Protein AF-A0A1Q3TF19-F1 (afdb_monomer)

Mean predicted aligned error: 5.69 Å

Solvent-accessible surface area (backbone atoms only — not comparable to full-atom values): 4608 Å² total; per-residue (Å²): 137,88,84,51,76,50,75,47,78,44,78,42,83,76,46,76,50,75,42,74,37,92,87,77,76,42,79,36,54,29,39,35,32,38,40,37,33,24,38,18,54,74,82,43,74,78,44,77,74,43,79,45,35,36,39,31,30,76,83,81,64,51,71,42,82,45,55,74,71,63,53,48,62,74,70,56,133

Structure (mmCIF, N/CA/C/O backbone):
data_AF-A0A1Q3TF19-F1
#
_entry.id   AF-A0A1Q3TF19-F1
#
loop_
_atom_site.group_PDB
_atom_site.id
_atom_site.type_symbol
_atom_site.label_atom_id
_atom_site.label_alt_id
_atom_site.label_comp_id
_atom_site.label_asym_id
_atom_site.label_entity_id
_atom_site.label_seq_id
_atom_site.pdbx_PDB_ins_code
_atom_site.Cartn_x
_atom_site.Cartn_y
_atom_site.Cartn_z
_atom_site.occupancy
_atom_site.B_iso_or_equiv
_atom_site.auth_seq_id
_atom_site.auth_comp_id
_atom_site.auth_asym_id
_atom_site.auth_atom_id
_atom_site.pdbx_PDB_model_num
ATOM 1 N N . MET A 1 1 ? -27.757 -11.163 23.192 1.00 60.31 1 MET A N 1
ATOM 2 C CA . MET A 1 1 ? -27.262 -10.056 22.340 1.00 60.31 1 MET A CA 1
ATOM 3 C C . MET A 1 1 ? -26.443 -10.674 21.222 1.00 60.31 1 MET A C 1
ATOM 5 O O . MET A 1 1 ? -25.625 -11.533 21.517 1.00 60.31 1 MET A O 1
ATOM 9 N N . LEU A 1 2 ? -26.707 -10.315 19.967 1.00 78.12 2 LEU A N 1
ATOM 10 C CA . LEU A 1 2 ? -26.066 -10.915 18.793 1.00 78.12 2 LEU A CA 1
ATOM 11 C C . LEU A 1 2 ? -25.080 -9.885 18.234 1.00 78.12 2 LEU A C 1
ATOM 13 O O . LEU A 1 2 ? -25.505 -8.809 17.828 1.00 78.12 2 LEU A O 1
ATOM 17 N N . ILE A 1 3 ? -23.779 -10.168 18.295 1.00 74.56 3 ILE A N 1
ATOM 18 C CA . ILE A 1 3 ? -22.729 -9.283 17.774 1.00 74.56 3 ILE A CA 1
ATOM 19 C C . ILE A 1 3 ? -22.324 -9.810 16.400 1.00 74.56 3 ILE A C 1
ATOM 21 O O . ILE A 1 3 ? -21.856 -10.940 16.286 1.00 74.56 3 ILE A O 1
ATOM 25 N N . ILE A 1 4 ? -22.515 -8.998 15.361 1.00 81.25 4 ILE A N 1
ATOM 26 C CA . ILE A 1 4 ? -22.121 -9.343 13.991 1.00 81.25 4 ILE A CA 1
ATOM 27 C C . ILE A 1 4 ? -20.738 -8.750 13.738 1.00 81.25 4 ILE A C 1
ATOM 29 O O . ILE A 1 4 ? -20.578 -7.528 13.729 1.00 81.25 4 ILE A O 1
ATOM 33 N N . VAL A 1 5 ? -19.753 -9.622 13.533 1.00 80.56 5 VAL A N 1
ATOM 34 C CA . VAL A 1 5 ? -18.381 -9.253 13.170 1.00 80.56 5 VAL A CA 1
ATOM 35 C C . VAL A 1 5 ? -18.177 -9.530 11.685 1.00 80.56 5 VAL A C 1
ATOM 37 O O . VAL A 1 5 ? -18.581 -10.580 11.187 1.00 80.56 5 VAL A O 1
ATOM 40 N N . GLY A 1 6 ? -17.543 -8.600 10.976 1.00 82.00 6 GLY A N 1
ATOM 41 C CA . GLY A 1 6 ? -17.154 -8.774 9.581 1.00 82.00 6 GLY A CA 1
ATOM 42 C C . GLY A 1 6 ? -15.804 -8.132 9.273 1.00 82.00 6 GLY A C 1
ATOM 43 O O . GLY A 1 6 ? -15.203 -7.451 10.104 1.00 82.00 6 GLY A O 1
ATOM 44 N N . ALA A 1 7 ? -15.321 -8.348 8.053 1.00 84.75 7 ALA A N 1
ATOM 45 C CA . ALA A 1 7 ? -14.139 -7.685 7.519 1.00 84.75 7 ALA A 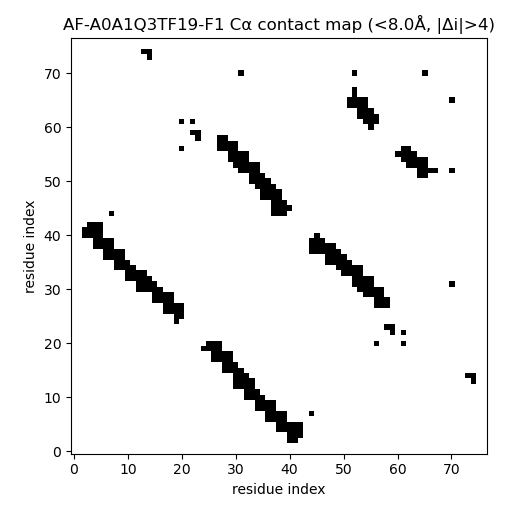CA 1
ATOM 46 C C . ALA A 1 7 ? -14.462 -7.122 6.133 1.00 84.75 7 ALA A C 1
ATOM 48 O O . ALA A 1 7 ? -15.131 -7.772 5.329 1.00 84.75 7 ALA A O 1
ATOM 49 N N . ARG A 1 8 ? -13.997 -5.905 5.846 1.00 87.50 8 ARG A N 1
ATOM 50 C CA . ARG A 1 8 ? -14.166 -5.248 4.548 1.00 87.50 8 ARG A CA 1
ATOM 51 C C . ARG A 1 8 ? -12.833 -4.721 4.051 1.00 87.50 8 ARG A C 1
ATOM 53 O O . ARG A 1 8 ? -12.148 -3.991 4.759 1.00 87.50 8 ARG A O 1
ATOM 60 N N . THR A 1 9 ? -12.492 -5.031 2.809 1.00 89.38 9 THR A N 1
ATOM 61 C CA . THR A 1 9 ? -11.288 -4.505 2.166 1.00 89.38 9 THR A CA 1
ATOM 62 C C . THR A 1 9 ? -11.635 -3.298 1.302 1.00 89.38 9 THR A C 1
ATOM 64 O O . THR A 1 9 ? -12.523 -3.361 0.456 1.00 89.38 9 THR A O 1
ATOM 67 N N . PHE A 1 10 ? -10.919 -2.199 1.504 1.00 89.31 10 PHE A N 1
ATOM 68 C CA . PHE A 1 10 ? -10.979 -0.993 0.688 1.00 89.31 10 PHE A CA 1
ATOM 69 C C .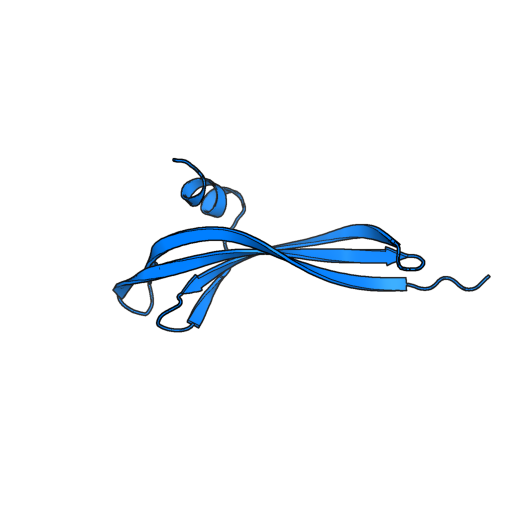 PHE A 1 10 ? -9.698 -0.884 -0.124 1.00 89.31 10 PHE A C 1
ATOM 71 O O . PHE A 1 10 ? -8.610 -1.066 0.417 1.00 89.31 10 PHE A O 1
ATOM 78 N N . VAL A 1 11 ? -9.821 -0.575 -1.410 1.00 91.56 11 VAL A N 1
ATOM 79 C CA . VAL A 1 11 ? -8.680 -0.328 -2.293 1.00 91.56 11 VAL A CA 1
ATOM 80 C C . VAL A 1 11 ? -8.769 1.114 -2.761 1.00 91.56 11 VAL A C 1
ATOM 82 O O . VAL A 1 11 ? -9.788 1.524 -3.312 1.00 91.56 11 VAL A O 1
ATOM 85 N N . LYS A 1 12 ? -7.717 1.889 -2.510 1.00 91.56 12 LYS A N 1
ATOM 86 C CA . LYS A 1 12 ? -7.596 3.280 -2.934 1.00 91.56 12 LYS A CA 1
ATOM 87 C C . LYS A 1 12 ? -6.413 3.405 -3.878 1.00 91.56 12 LYS A C 1
ATOM 89 O O . LYS A 1 12 ? -5.316 2.993 -3.526 1.00 91.56 12 LYS A O 1
ATOM 94 N N . ASN A 1 13 ? -6.617 4.002 -5.043 1.00 90.75 13 ASN A N 1
ATOM 95 C CA . ASN A 1 13 ? -5.502 4.380 -5.897 1.00 90.75 13 ASN A CA 1
ATOM 96 C C . ASN A 1 13 ? -4.825 5.639 -5.323 1.00 90.75 13 ASN A C 1
ATOM 98 O O . ASN A 1 13 ? -5.502 6.637 -5.069 1.00 90.75 13 ASN A O 1
ATOM 102 N N . LEU A 1 14 ? -3.527 5.557 -5.036 1.00 90.19 14 LEU A N 1
ATOM 103 C CA . LEU A 1 14 ? -2.726 6.658 -4.504 1.00 90.19 14 LEU A CA 1
ATOM 104 C C . LEU A 1 14 ? -1.990 7.417 -5.605 1.00 90.19 14 LEU A C 1
ATOM 106 O O . LEU A 1 14 ? -1.852 8.633 -5.501 1.00 90.19 14 LEU A O 1
ATOM 110 N N . TRP A 1 15 ? -1.492 6.715 -6.621 1.00 90.12 15 TRP A N 1
ATOM 111 C CA . TRP A 1 15 ? -0.690 7.313 -7.678 1.00 90.12 15 TRP A CA 1
ATOM 112 C C . TRP A 1 15 ? -0.719 6.462 -8.940 1.00 90.12 15 TRP A C 1
ATOM 114 O O . TRP A 1 15 ? -0.661 5.236 -8.880 1.00 90.12 15 TRP A O 1
ATOM 124 N N . GLN A 1 16 ? -0.716 7.131 -10.087 1.00 90.19 16 GLN A N 1
ATOM 125 C CA . GLN A 1 16 ? -0.568 6.504 -11.391 1.00 90.19 16 GLN A CA 1
ATOM 126 C C . GLN A 1 16 ? 0.523 7.233 -12.165 1.00 90.19 16 GLN A C 1
ATOM 128 O O . GLN A 1 16 ? 0.509 8.459 -12.266 1.00 90.19 16 GLN A O 1
ATOM 133 N N . GLY A 1 17 ? 1.453 6.485 -12.744 1.00 88.69 17 GLY A N 1
ATOM 134 C CA . GLY A 1 17 ? 2.489 7.069 -13.582 1.00 88.69 17 GLY A CA 1
ATOM 135 C C . GLY A 1 17 ? 3.480 6.039 -14.086 1.00 88.69 17 GLY A C 1
ATOM 136 O O . GLY A 1 17 ? 3.282 4.836 -13.947 1.00 88.69 17 GLY A O 1
ATOM 137 N N . VAL A 1 18 ? 4.547 6.499 -14.731 1.00 89.44 18 VAL A N 1
ATOM 138 C CA . VAL A 1 18 ? 5.495 5.603 -15.396 1.00 89.44 18 VAL A CA 1
ATOM 139 C C . VAL A 1 18 ? 6.663 5.297 -14.470 1.00 89.44 18 VAL A C 1
ATOM 141 O O . VAL A 1 18 ? 7.369 6.202 -14.033 1.00 89.44 18 VAL A O 1
ATOM 144 N N . HIS A 1 19 ? 6.898 4.014 -14.203 1.00 86.69 19 HIS A N 1
ATOM 145 C CA . HIS A 1 19 ? 8.044 3.558 -13.423 1.00 86.69 19 HIS A CA 1
ATOM 146 C C . HIS A 1 19 ? 8.746 2.387 -14.111 1.00 86.69 19 HIS A C 1
ATOM 148 O O . HIS A 1 19 ? 8.178 1.690 -14.956 1.00 86.69 19 HIS A O 1
ATOM 154 N N . THR A 1 20 ? 10.012 2.176 -13.758 1.00 88.75 20 THR A N 1
ATOM 155 C CA . THR A 1 20 ? 10.784 1.042 -14.259 1.00 88.75 20 THR A CA 1
ATOM 156 C C . THR A 1 20 ? 10.338 -0.235 -13.554 1.00 88.75 20 THR A C 1
ATOM 158 O O . THR A 1 20 ? 10.439 -0.367 -12.330 1.00 88.75 20 THR A O 1
ATOM 161 N N . CYS A 1 21 ? 9.856 -1.207 -14.323 1.00 87.69 21 CYS A N 1
ATOM 162 C CA . CYS A 1 21 ? 9.502 -2.514 -13.787 1.00 87.69 21 CYS A CA 1
ATOM 163 C C . CYS A 1 21 ? 10.753 -3.394 -13.687 1.00 87.69 21 CYS A C 1
ATOM 165 O O . CYS A 1 21 ? 11.418 -3.633 -14.692 1.00 87.69 21 CYS A O 1
ATOM 167 N N . ARG A 1 22 ? 11.035 -3.964 -12.506 1.00 84.75 22 ARG A N 1
ATOM 168 C CA . ARG A 1 22 ? 12.163 -4.904 -12.327 1.00 84.75 22 ARG A CA 1
ATOM 169 C C . ARG A 1 22 ? 12.045 -6.164 -13.192 1.00 84.75 22 ARG A C 1
ATOM 171 O O . ARG A 1 22 ? 13.057 -6.776 -13.501 1.00 84.75 22 ARG A O 1
ATOM 178 N N . ARG A 1 23 ? 10.823 -6.550 -13.578 1.00 87.69 23 ARG A N 1
ATOM 179 C CA . ARG A 1 23 ? 10.562 -7.742 -14.398 1.00 87.69 23 ARG A CA 1
ATOM 180 C C . ARG A 1 23 ? 10.597 -7.457 -15.899 1.00 87.69 23 ARG A C 1
ATOM 182 O O . ARG A 1 23 ? 11.133 -8.266 -16.640 1.00 87.69 23 ARG A O 1
ATOM 189 N N . CYS A 1 24 ? 10.036 -6.332 -16.349 1.00 86.62 24 CYS A N 1
ATOM 190 C CA . CYS A 1 24 ? 10.037 -5.975 -17.776 1.00 86.62 24 CYS A CA 1
ATOM 191 C C . CYS A 1 24 ? 11.308 -5.244 -18.217 1.00 86.62 24 CYS A C 1
ATOM 193 O O . CYS A 1 24 ? 11.486 -5.041 -19.411 1.00 86.62 24 CYS A O 1
ATOM 195 N N . LEU A 1 25 ? 12.122 -4.760 -17.271 1.00 86.00 25 LEU A N 1
ATOM 196 C CA . LEU A 1 25 ? 13.326 -3.947 -17.497 1.00 86.00 25 LEU A CA 1
ATOM 197 C C . LEU A 1 25 ? 13.096 -2.635 -18.279 1.00 86.00 25 LEU A C 1
ATOM 199 O O . LEU A 1 25 ? 14.042 -1.903 -18.549 1.00 86.00 25 LEU A O 1
ATOM 203 N N . GLY A 1 26 ? 11.843 -2.301 -18.590 1.00 86.56 26 GLY A N 1
ATOM 204 C CA . GLY A 1 26 ? 11.430 -1.072 -19.258 1.00 86.56 26 GLY A CA 1
ATOM 205 C C . GLY A 1 26 ? 10.573 -0.171 -18.372 1.00 86.56 26 GLY A C 1
ATOM 206 O O . GLY A 1 26 ? 10.166 -0.537 -17.262 1.00 86.56 26 GLY A O 1
ATOM 207 N N . ARG A 1 27 ? 10.293 1.025 -18.893 1.00 87.06 27 ARG A N 1
ATOM 208 C CA . ARG A 1 27 ? 9.398 2.015 -18.289 1.00 87.06 27 ARG A CA 1
ATOM 209 C C . ARG A 1 27 ? 7.974 1.765 -18.759 1.00 87.06 27 ARG A C 1
ATOM 211 O O . ARG A 1 27 ? 7.688 1.895 -19.944 1.00 87.06 27 ARG A O 1
ATOM 218 N N . TYR A 1 28 ? 7.097 1.434 -17.824 1.00 90.25 28 TYR A N 1
ATOM 219 C CA . TYR A 1 28 ? 5.694 1.153 -18.112 1.00 90.25 28 TYR A CA 1
ATOM 220 C C . TYR A 1 28 ? 4.786 1.914 -17.150 1.00 90.25 28 TYR A C 1
ATOM 222 O O . TYR A 1 28 ? 5.257 2.373 -16.108 1.00 90.25 28 TYR A O 1
ATOM 230 N N . PRO A 1 29 ? 3.491 2.057 -17.466 1.00 90.44 29 PRO A N 1
ATOM 231 C CA . PRO A 1 29 ? 2.518 2.564 -16.514 1.00 90.44 29 PRO A CA 1
ATOM 232 C C . PRO A 1 29 ? 2.424 1.627 -15.305 1.00 90.44 29 PRO A C 1
ATOM 234 O O . PRO A 1 29 ? 2.270 0.408 -15.441 1.00 90.44 29 PRO A O 1
ATOM 237 N N . HIS A 1 30 ? 2.527 2.208 -14.120 1.00 91.38 30 HIS A N 1
ATOM 238 C CA . HIS A 1 30 ? 2.358 1.571 -12.830 1.00 91.38 30 HIS A CA 1
ATOM 239 C C . HIS A 1 30 ? 1.264 2.290 -12.041 1.00 91.38 30 HIS A C 1
ATOM 241 O O . HIS A 1 30 ? 1.115 3.509 -12.118 1.00 91.38 30 HIS A O 1
ATOM 247 N N . ASP A 1 31 ? 0.537 1.504 -11.260 1.00 91.50 31 ASP A N 1
ATOM 248 C CA . ASP A 1 31 ? -0.506 1.961 -10.355 1.00 91.50 31 ASP A CA 1
ATOM 249 C C . ASP A 1 31 ? -0.113 1.607 -8.920 1.00 91.50 31 ASP A C 1
ATOM 251 O O . ASP A 1 31 ? 0.184 0.450 -8.611 1.00 91.50 31 ASP A O 1
ATOM 255 N N . LEU A 1 32 ? -0.061 2.612 -8.052 1.00 91.38 32 LEU A N 1
ATOM 256 C CA . LEU A 1 32 ? 0.195 2.459 -6.631 1.00 91.38 32 LEU A CA 1
ATOM 257 C C . LEU A 1 32 ? -1.137 2.460 -5.884 1.00 91.38 32 LEU A C 1
ATOM 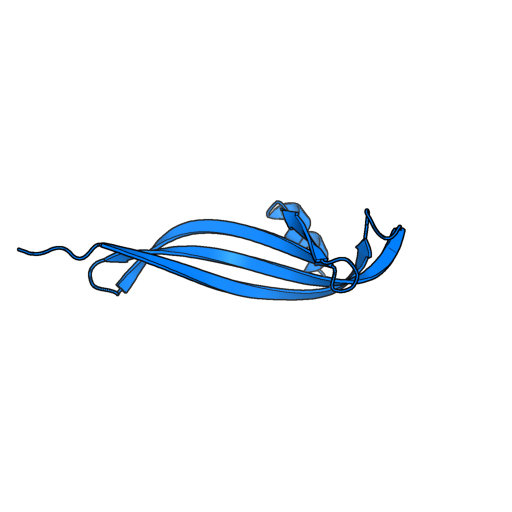259 O O . LEU A 1 32 ? -1.752 3.502 -5.671 1.00 91.38 32 LEU A O 1
ATOM 263 N N . GLN A 1 33 ? -1.547 1.289 -5.414 1.00 92.75 33 GLN A N 1
ATOM 264 C CA . GLN A 1 33 ? -2.802 1.089 -4.699 1.00 92.75 33 GLN A CA 1
ATOM 265 C C . GLN A 1 33 ? -2.558 0.856 -3.207 1.00 92.75 33 GLN A C 1
ATOM 267 O O . GLN A 1 33 ? -1.695 0.075 -2.817 1.00 92.75 33 GLN A O 1
ATOM 272 N N . GLU A 1 34 ? -3.354 1.482 -2.350 1.00 92.56 34 GLU A N 1
ATOM 273 C CA . GLU A 1 34 ? -3.413 1.208 -0.918 1.00 92.56 34 GLU A CA 1
ATOM 274 C C . GLU A 1 34 ? -4.634 0.344 -0.607 1.00 92.56 34 GLU A C 1
ATOM 276 O O . GLU A 1 34 ? -5.784 0.756 -0.767 1.00 92.56 34 GLU A O 1
ATOM 281 N N . ARG A 1 35 ? -4.375 -0.879 -0.150 1.00 92.25 35 ARG A N 1
ATOM 282 C CA . ARG A 1 35 ? -5.373 -1.829 0.322 1.00 92.25 35 ARG A CA 1
ATOM 283 C C . ARG A 1 35 ? -5.471 -1.722 1.838 1.00 92.25 35 ARG A C 1
ATOM 285 O O . ARG A 1 35 ? -4.534 -2.07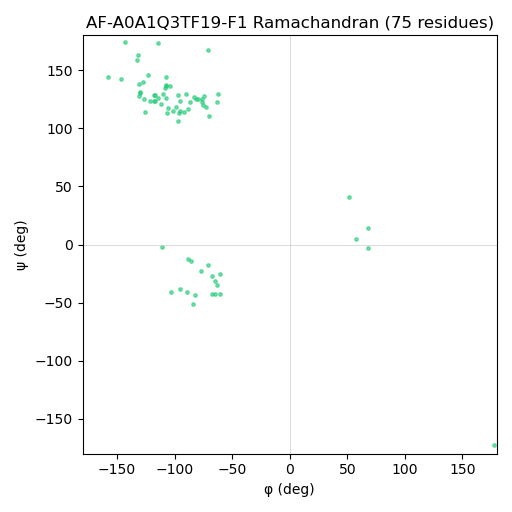3 2.546 1.00 92.25 35 ARG A O 1
ATOM 292 N N . THR A 1 36 ? -6.607 -1.249 2.336 1.00 91.81 36 THR A N 1
ATOM 293 C CA . THR A 1 36 ? -6.895 -1.185 3.771 1.00 91.81 36 THR A CA 1
ATOM 294 C C . THR A 1 36 ? -8.002 -2.163 4.128 1.00 91.81 36 THR A C 1
ATOM 296 O O . THR A 1 36 ? -9.115 -2.070 3.618 1.00 91.81 36 THR A O 1
ATOM 299 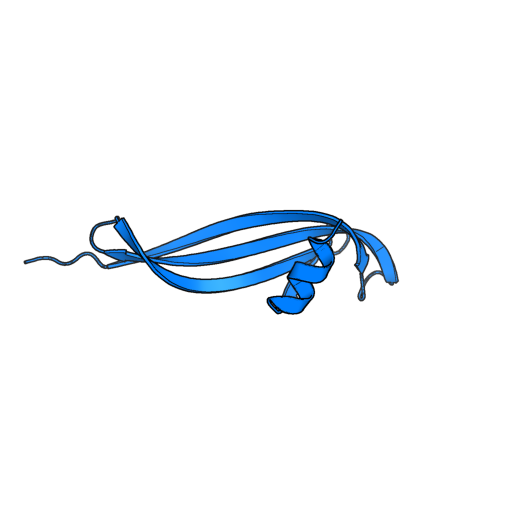N N . GLU A 1 37 ? -7.712 -3.092 5.025 1.00 90.81 37 GLU A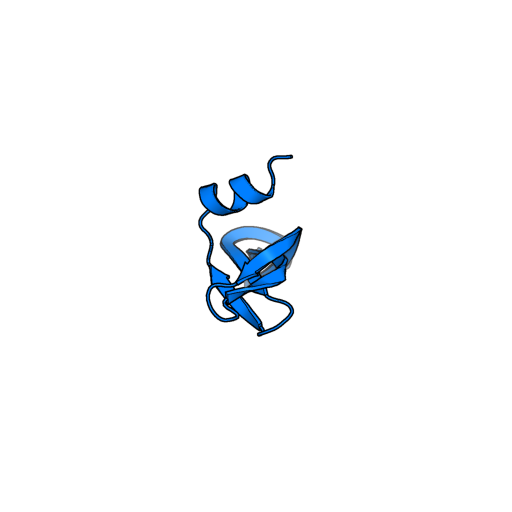 N 1
ATOM 300 C CA . GLU A 1 37 ? -8.690 -4.003 5.609 1.00 90.81 37 GLU A CA 1
ATOM 301 C C . GLU A 1 37 ? -9.265 -3.373 6.872 1.00 90.81 37 GLU A C 1
ATOM 303 O O . GLU A 1 37 ? -8.521 -2.918 7.738 1.00 90.81 37 GLU A O 1
ATOM 308 N N . TRP A 1 38 ? -10.588 -3.337 6.974 1.00 88.25 38 TRP A N 1
ATOM 309 C CA . TRP A 1 38 ? -11.330 -2.784 8.099 1.00 88.25 38 TRP A CA 1
ATOM 310 C C . TRP A 1 38 ? -12.133 -3.886 8.776 1.00 88.25 38 TRP A C 1
ATOM 312 O O . TRP A 1 38 ? -12.892 -4.598 8.118 1.00 88.25 38 TRP A O 1
ATOM 322 N N . GLY A 1 39 ? -11.990 -3.998 10.091 1.00 87.06 39 GLY A N 1
ATOM 323 C CA . GLY A 1 39 ? -12.877 -4.781 10.935 1.00 87.06 39 GLY A CA 1
ATOM 324 C C . GLY A 1 39 ? -14.195 -4.036 11.103 1.00 87.06 39 GLY A C 1
ATOM 325 O O . GLY A 1 39 ? -14.210 -2.849 11.451 1.00 87.06 39 GLY A O 1
ATOM 326 N N . THR A 1 40 ? -15.298 -4.723 10.828 1.00 84.19 40 THR A N 1
ATOM 327 C CA . THR A 1 40 ? -16.648 -4.187 10.972 1.00 84.19 40 THR A CA 1
ATOM 328 C C . THR A 1 40 ? -17.344 -4.822 12.172 1.00 84.19 40 THR A C 1
ATOM 330 O O . THR A 1 40 ? -17.259 -6.030 12.392 1.00 84.19 40 THR A O 1
ATOM 333 N N . LEU A 1 41 ? -18.046 -3.999 12.950 1.00 87.44 41 LEU A N 1
ATOM 334 C CA . LEU A 1 41 ? -18.947 -4.435 14.017 1.00 87.44 41 LEU A CA 1
ATOM 335 C C . LEU A 1 41 ? -20.328 -3.883 13.673 1.00 87.44 41 LEU A C 1
ATOM 337 O O . LEU A 1 41 ? -20.461 -2.681 13.443 1.00 87.44 41 LEU A O 1
ATOM 341 N N . PHE A 1 42 ? -21.339 -4.745 13.573 1.00 82.62 42 PHE A N 1
ATOM 342 C CA . PHE A 1 42 ? -22.675 -4.344 13.107 1.00 82.62 42 PHE A CA 1
ATOM 343 C C . PHE A 1 42 ? -22.637 -3.575 11.773 1.00 82.62 42 PHE A C 1
ATOM 345 O O . PHE A 1 42 ? -23.339 -2.585 11.596 1.00 82.62 42 PHE A O 1
ATOM 352 N N . PHE A 1 43 ? -21.792 -4.014 10.834 1.00 71.62 43 PHE A N 1
ATOM 353 C CA . PHE A 1 43 ? -21.588 -3.390 9.516 1.00 71.62 43 PHE A CA 1
ATOM 354 C C . PHE A 1 43 ? -20.924 -2.002 9.514 1.00 71.62 43 PHE A C 1
ATOM 356 O O . PHE A 1 43 ? -20.608 -1.493 8.438 1.00 71.62 43 PHE A O 1
ATOM 363 N N . VAL A 1 44 ? -20.620 -1.420 10.676 1.00 81.12 44 VAL A N 1
ATOM 364 C CA . VAL A 1 44 ? -19.849 -0.176 10.774 1.00 81.12 44 VAL A CA 1
ATOM 365 C C . VAL A 1 44 ? -18.354 -0.522 10.791 1.00 81.12 44 VAL A C 1
ATOM 367 O O . VAL A 1 44 ? -17.935 -1.299 11.649 1.00 81.12 44 VAL A O 1
ATOM 370 N N . PRO A 1 45 ? -17.525 -0.007 9.862 1.00 77.00 45 PRO A N 1
ATOM 371 C CA . PRO A 1 45 ? -16.073 -0.172 9.924 1.00 77.00 45 PRO A CA 1
ATOM 372 C C . PRO A 1 45 ? -15.510 0.655 11.085 1.00 77.00 45 PRO A C 1
ATOM 374 O O . PRO A 1 45 ? -15.532 1.881 11.032 1.00 77.00 45 PRO A O 1
ATOM 377 N N . ILE A 1 46 ? -15.022 -0.009 12.136 1.00 82.25 46 ILE A N 1
ATOM 378 C CA . ILE A 1 46 ? -14.571 0.668 13.368 1.00 82.25 46 ILE A CA 1
ATOM 379 C C . ILE A 1 46 ? -13.048 0.749 13.427 1.00 82.25 46 ILE A C 1
ATOM 381 O O . ILE A 1 46 ? -12.494 1.775 13.814 1.00 82.25 46 ILE A O 1
ATOM 385 N N . VAL A 1 47 ? -12.359 -0.325 13.030 1.00 84.25 47 VAL A N 1
ATOM 386 C CA . VAL A 1 47 ? -10.905 -0.435 13.192 1.00 84.25 47 VAL A CA 1
ATOM 387 C C . VAL A 1 47 ? -10.229 -0.883 11.896 1.00 84.25 47 VAL A C 1
ATOM 389 O O . VAL A 1 47 ? -10.631 -1.894 11.319 1.00 84.25 47 VAL A O 1
ATOM 392 N N . PRO A 1 48 ? -9.198 -0.171 11.407 1.00 85.00 48 PRO A N 1
ATOM 393 C CA . PRO A 1 48 ? -8.368 -0.672 10.322 1.00 85.00 48 PRO A CA 1
ATOM 394 C C . PRO A 1 48 ? -7.473 -1.797 10.861 1.00 85.00 48 PRO A C 1
ATOM 396 O O . PRO A 1 48 ? -6.659 -1.576 11.752 1.00 85.00 48 PRO A O 1
ATOM 399 N N . LEU A 1 49 ? -7.624 -3.002 10.317 1.00 87.81 49 LEU A N 1
ATOM 400 C CA . LEU A 1 49 ? -6.859 -4.191 10.696 1.00 87.81 49 LEU A CA 1
ATOM 401 C C . LEU A 1 49 ? -5.500 -4.229 9.998 1.00 87.81 49 LEU A C 1
ATOM 403 O O . LEU A 1 49 ? -4.485 -4.541 10.616 1.00 87.81 49 LEU A O 1
ATOM 407 N N . ARG A 1 50 ? -5.472 -3.903 8.702 1.00 87.38 50 ARG A N 1
ATOM 408 C CA . ARG A 1 50 ? -4.263 -4.007 7.882 1.00 87.38 50 ARG A CA 1
ATOM 409 C C . ARG A 1 50 ? -4.224 -2.916 6.830 1.00 87.38 50 ARG A C 1
ATOM 411 O O . ARG A 1 50 ? -5.251 -2.566 6.258 1.00 87.38 50 ARG A O 1
ATOM 418 N N . ARG A 1 51 ? -3.032 -2.390 6.558 1.00 90.56 51 ARG A N 1
ATOM 419 C CA . ARG A 1 51 ? -2.766 -1.481 5.438 1.00 90.56 51 ARG A CA 1
ATOM 420 C C . ARG A 1 51 ? -1.619 -2.040 4.622 1.00 90.56 51 ARG A C 1
ATOM 422 O O . ARG A 1 51 ? -0.547 -2.298 5.161 1.00 90.56 51 ARG A O 1
ATOM 429 N N . GLU A 1 52 ? -1.845 -2.214 3.334 1.00 92.56 52 GLU A N 1
ATOM 430 C CA . GLU A 1 52 ? -0.848 -2.680 2.382 1.00 92.56 52 GLU A CA 1
ATOM 431 C C . GLU A 1 52 ? -0.774 -1.708 1.217 1.00 92.56 52 GLU A C 1
ATOM 433 O O . GLU A 1 52 ? -1.801 -1.230 0.743 1.00 92.56 52 GLU A O 1
ATOM 438 N N . ARG A 1 53 ? 0.432 -1.430 0.726 1.00 92.94 53 ARG A N 1
ATOM 439 C CA . ARG A 1 53 ? 0.634 -0.614 -0.472 1.00 92.94 53 ARG A CA 1
ATOM 440 C C . ARG A 1 53 ? 1.224 -1.491 -1.554 1.00 92.94 53 ARG A C 1
ATOM 442 O O . ARG A 1 53 ? 2.204 -2.192 -1.319 1.00 92.94 53 ARG A O 1
ATOM 449 N N . LEU A 1 54 ? 0.579 -1.496 -2.706 1.00 92.56 54 LEU A N 1
ATOM 450 C CA . LEU A 1 54 ? 0.810 -2.425 -3.796 1.00 92.56 54 LEU A CA 1
ATOM 451 C C . LEU A 1 54 ? 1.086 -1.611 -5.051 1.00 92.56 54 LEU A C 1
ATOM 453 O O . LEU A 1 54 ? 0.208 -0.908 -5.539 1.00 92.56 54 LEU A O 1
ATOM 457 N N . LEU A 1 55 ? 2.302 -1.712 -5.572 1.00 91.44 55 LEU A N 1
ATOM 458 C CA . LEU A 1 55 ? 2.657 -1.151 -6.866 1.00 91.44 55 LEU A CA 1
ATOM 459 C C . LEU A 1 55 ? 2.446 -2.222 -7.931 1.00 91.44 55 LEU A C 1
ATOM 461 O O . LEU A 1 55 ? 3.150 -3.232 -7.945 1.00 91.44 55 LEU A O 1
ATOM 465 N N . THR A 1 56 ? 1.491 -1.989 -8.820 1.00 91.94 56 THR A N 1
ATOM 466 C CA . THR A 1 56 ? 1.096 -2.918 -9.877 1.00 91.94 56 THR A CA 1
ATOM 467 C C . THR A 1 56 ? 1.569 -2.402 -11.228 1.00 91.94 56 THR A C 1
ATOM 469 O O . THR A 1 56 ? 1.281 -1.270 -11.602 1.00 91.94 56 T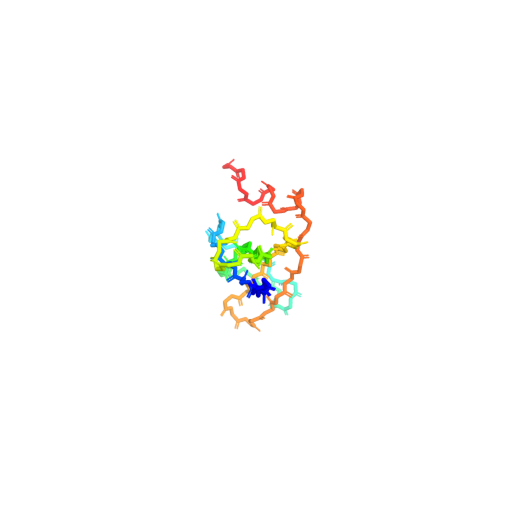HR A O 1
ATOM 472 N N . CYS A 1 57 ? 2.305 -3.224 -11.976 1.00 90.94 57 CYS A N 1
ATOM 473 C CA . CYS A 1 57 ? 2.685 -2.922 -13.356 1.00 90.94 57 CYS A CA 1
ATOM 474 C C . CYS A 1 57 ? 1.532 -3.254 -14.312 1.00 90.94 57 CYS A C 1
ATOM 476 O O . CYS A 1 57 ? 1.118 -4.411 -14.368 1.00 90.94 57 CYS A O 1
ATOM 478 N N . HIS A 1 58 ? 1.077 -2.304 -15.133 1.00 90.38 58 HIS A N 1
ATOM 479 C CA . HIS A 1 58 ? 0.027 -2.572 -16.128 1.00 90.38 58 HIS A CA 1
ATOM 480 C C . HIS A 1 58 ? 0.492 -3.451 -17.296 1.00 90.38 58 HIS A C 1
ATOM 482 O O . HIS A 1 58 ? -0.338 -4.016 -17.999 1.00 90.38 58 HIS A O 1
ATOM 488 N N . HIS A 1 59 ? 1.805 -3.581 -17.507 1.00 88.94 59 HIS A N 1
ATOM 489 C CA . HIS A 1 59 ? 2.348 -4.370 -18.612 1.00 88.94 59 HIS A CA 1
ATOM 490 C C . HIS A 1 59 ? 2.463 -5.865 -18.280 1.00 88.94 59 HIS A C 1
ATOM 492 O O . HIS A 1 59 ? 2.008 -6.705 -19.045 1.00 88.94 59 HIS A O 1
ATOM 498 N N . CYS A 1 60 ? 3.082 -6.220 -17.148 1.00 89.56 60 CYS A N 1
ATOM 499 C CA . CYS A 1 60 ? 3.302 -7.626 -16.768 1.00 89.56 60 CYS A CA 1
ATOM 500 C C . CYS A 1 60 ? 2.482 -8.102 -15.566 1.00 89.56 60 CYS A C 1
ATOM 502 O O . CYS A 1 60 ? 2.635 -9.251 -15.154 1.00 89.56 60 CYS A O 1
ATOM 504 N N . GLY A 1 61 ? 1.682 -7.228 -14.949 1.00 89.31 61 GLY A N 1
ATOM 505 C CA . GLY A 1 61 ? 0.906 -7.563 -13.756 1.00 89.31 61 GLY A CA 1
ATOM 506 C C . GLY A 1 61 ? 1.749 -7.811 -12.502 1.00 89.31 61 GLY A C 1
ATOM 507 O O . GLY A 1 61 ? 1.240 -8.363 -11.532 1.00 89.31 61 GLY A O 1
ATOM 508 N N . LEU A 1 62 ? 3.039 -7.444 -12.494 1.00 90.75 62 LEU A N 1
ATOM 509 C CA . LEU A 1 62 ? 3.871 -7.577 -11.297 1.00 90.75 62 LEU A CA 1
ATOM 510 C C . LEU A 1 62 ? 3.313 -6.684 -10.188 1.00 90.75 62 LEU A C 1
ATOM 512 O O . LEU A 1 62 ? 3.240 -5.468 -10.365 1.00 90.75 62 LEU A O 1
ATOM 516 N N . VAL A 1 63 ? 2.985 -7.298 -9.054 1.00 91.00 63 VAL A N 1
ATOM 517 C CA . VAL A 1 63 ? 2.545 -6.609 -7.843 1.00 91.00 63 VAL A CA 1
ATOM 518 C C . VAL A 1 63 ? 3.677 -6.638 -6.825 1.00 91.00 63 VAL A C 1
ATOM 520 O O . VAL A 1 63 ? 4.081 -7.704 -6.361 1.00 91.00 63 VAL A O 1
ATOM 523 N N . THR A 1 64 ? 4.174 -5.463 -6.460 1.00 89.69 64 THR A N 1
ATOM 524 C CA . THR A 1 64 ? 5.224 -5.303 -5.451 1.00 89.69 64 THR A CA 1
ATOM 525 C C . THR A 1 64 ? 4.628 -4.660 -4.208 1.00 89.69 64 THR A C 1
ATOM 527 O O . THR A 1 64 ? 3.972 -3.624 -4.302 1.00 89.69 64 THR A O 1
ATOM 530 N N . LYS A 1 65 ? 4.859 -5.253 -3.032 1.00 91.62 65 LYS A N 1
ATOM 531 C CA . LYS A 1 65 ? 4.506 -4.625 -1.752 1.00 91.62 65 LYS A CA 1
ATOM 532 C C . LYS A 1 65 ? 5.523 -3.536 -1.432 1.00 91.62 65 LYS A C 1
ATOM 534 O O . LYS A 1 65 ? 6.715 -3.824 -1.411 1.00 91.62 65 LYS A O 1
ATOM 539 N N . LEU A 1 66 ? 5.051 -2.316 -1.197 1.00 89.62 66 LEU A N 1
ATOM 540 C CA . LEU A 1 66 ? 5.881 -1.189 -0.782 1.00 89.62 66 LEU A CA 1
ATOM 541 C C . LEU A 1 66 ? 5.639 -0.859 0.685 1.00 89.62 66 LEU A C 1
ATOM 543 O O . LEU A 1 66 ? 4.513 -0.920 1.190 1.00 89.62 66 LEU A O 1
ATOM 547 N N . SER A 1 67 ? 6.712 -0.458 1.352 1.00 89.06 67 SER A N 1
ATOM 548 C CA . SER A 1 67 ? 6.641 0.176 2.660 1.00 89.06 67 SER A CA 1
ATOM 549 C C . SER A 1 67 ? 6.056 1.590 2.557 1.00 89.06 67 SER A C 1
ATOM 551 O O . SER A 1 67 ? 5.910 2.172 1.476 1.00 89.06 67 SER A O 1
ATOM 553 N N . LYS A 1 68 ? 5.692 2.166 3.709 1.00 85.88 68 LYS A N 1
ATOM 554 C CA . LYS A 1 68 ? 5.079 3.497 3.752 1.00 85.88 68 LYS A CA 1
ATOM 555 C C . LYS A 1 68 ? 5.997 4.577 3.168 1.00 85.88 68 LYS A C 1
ATOM 557 O O . LYS A 1 68 ? 5.529 5.410 2.397 1.00 85.88 68 LYS A O 1
ATOM 562 N N . THR A 1 69 ? 7.279 4.509 3.506 1.00 85.19 69 THR A N 1
ATOM 563 C CA . THR A 1 69 ? 8.317 5.450 3.078 1.00 85.19 69 THR A CA 1
ATOM 564 C C . THR A 1 69 ? 8.590 5.364 1.581 1.00 85.19 69 THR A C 1
ATOM 566 O O . THR A 1 69 ? 8.686 6.395 0.926 1.00 85.19 69 THR A O 1
ATOM 569 N N . GLU A 1 70 ? 8.658 4.156 1.013 1.00 85.00 70 GLU A N 1
ATOM 570 C CA . GLU A 1 70 ? 8.852 3.972 -0.432 1.00 85.00 70 GLU A CA 1
ATOM 571 C C . GLU A 1 70 ? 7.664 4.519 -1.225 1.00 85.00 70 GLU A C 1
ATOM 573 O O . GLU A 1 70 ? 7.851 5.216 -2.213 1.00 85.00 70 GLU A O 1
ATOM 578 N N . ALA A 1 71 ? 6.435 4.262 -0.771 1.00 86.19 71 ALA A N 1
ATOM 579 C CA . ALA A 1 71 ? 5.231 4.787 -1.412 1.00 86.19 71 ALA A CA 1
ATOM 580 C C . ALA A 1 71 ? 5.154 6.326 -1.378 1.00 86.19 71 ALA A C 1
ATOM 582 O O . ALA A 1 71 ? 4.668 6.938 -2.325 1.00 86.19 71 ALA A O 1
ATOM 583 N N . GLU A 1 72 ? 5.641 6.962 -0.310 1.00 86.94 72 GLU A N 1
ATOM 584 C CA . GLU A 1 72 ? 5.672 8.426 -0.190 1.00 86.94 72 GLU A CA 1
ATOM 585 C C . GLU A 1 72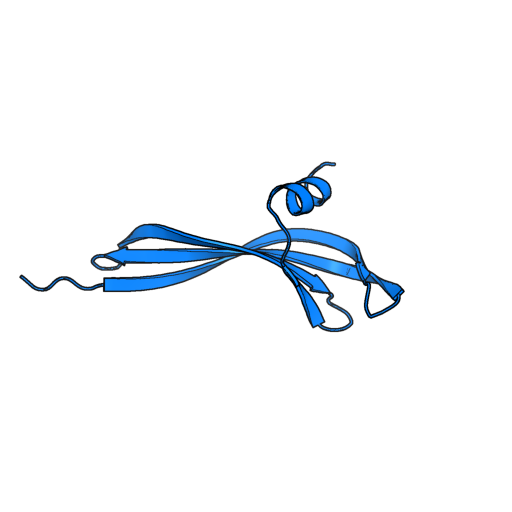 ? 6.636 9.085 -1.185 1.00 86.94 72 GLU A C 1
ATOM 587 O O . GLU A 1 72 ? 6.378 10.207 -1.616 1.00 86.94 72 GLU A O 1
ATOM 592 N N . GLN A 1 73 ? 7.688 8.386 -1.623 1.00 85.62 73 GLN A N 1
ATOM 593 C CA . GLN A 1 73 ? 8.594 8.893 -2.661 1.00 85.62 73 GLN A CA 1
ATOM 594 C C . GLN A 1 73 ? 7.892 9.066 -4.014 1.00 85.62 73 GLN A C 1
ATOM 596 O O . GLN A 1 73 ? 8.227 9.986 -4.749 1.00 85.62 73 GLN A O 1
ATOM 601 N N . PHE A 1 74 ? 6.895 8.231 -4.322 1.00 82.44 74 PHE A N 1
ATOM 602 C CA . PHE A 1 74 ? 6.088 8.354 -5.544 1.00 82.44 74 PHE A CA 1
ATOM 603 C C . PHE A 1 74 ? 5.043 9.470 -5.468 1.00 82.44 74 PHE A C 1
ATOM 605 O O . PHE A 1 74 ? 4.580 9.952 -6.496 1.00 82.44 74 PHE A O 1
ATOM 612 N N . LEU A 1 75 ? 4.652 9.862 -4.254 1.00 80.94 75 LEU A N 1
ATOM 613 C CA . LEU A 1 75 ? 3.636 10.887 -4.007 1.00 80.94 75 LEU A CA 1
ATOM 614 C C . LEU A 1 75 ? 4.216 12.305 -3.947 1.00 80.94 75 LEU A C 1
ATOM 616 O O . LEU A 1 75 ? 3.450 13.269 -3.944 1.00 80.94 75 LEU A O 1
ATOM 620 N N . LYS A 1 76 ?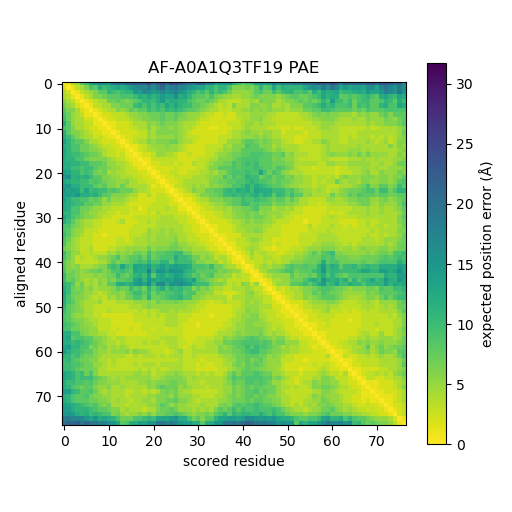 5.543 12.444 -3.860 1.00 74.88 76 LYS A N 1
ATOM 621 C CA . LYS A 1 76 ? 6.202 13.748 -3.828 1.00 74.88 76 LYS A CA 1
ATOM 622 C C . LYS A 1 76 ? 6.303 14.302 -5.263 1.00 74.88 76 LYS A C 1
ATOM 624 O O . LYS A 1 76 ? 6.805 13.576 -6.120 1.00 74.88 76 LYS A O 1
ATOM 629 N N . PRO A 1 77 ? 5.803 15.525 -5.527 1.00 58.69 77 PRO A N 1
ATOM 630 C CA . PRO A 1 77 ? 5.872 16.151 -6.848 1.00 58.69 77 PRO A CA 1
ATOM 631 C C . PRO A 1 77 ? 7.307 16.484 -7.266 1.00 58.69 77 PRO A C 1
ATOM 633 O O . PRO A 1 77 ? 8.150 16.725 -6.366 1.00 58.69 77 PRO A O 1
#

pLDDT: mean 86.59, std 6.33, range [58.69, 92.94]

Secondary structure (DSSP, 8-state):
----EEEEEEEEEEEEEEEE-TTT-SEEEEEEEEEEEEEEETTEEEEEEEEEEEEEETTT--EEEE-HHHHHHHH--

Foldseek 3Di:
DDKDKDKDKDKDWQDWDWDQDPVVRDTAIKTWIKIWMFIDIVNHRDDTPDIWIWIAGPPPRDTDTDDPVVVVVRNDD

Radius of gyration: 15.9 Å; Cα contacts (8 Å, |Δi|>4): 161; chains: 1; bounding box: 41×27×42 Å

Sequence (77 aa):
MLIIVGARTFVKNLWQGVHTCRRCLGRYPHDLQERTEWGTLFFVPIVPLRRERLLTCHHCGLVTKLSKTEAEQFLKP

Nearest PDB structures (foldseek):
  4v4n-assembly1_BF  TM=3.209E-01  e=9.673E+00  Methanocaldococcus jannaschii